Protein AF-A0A7K3BNL5-F1 (afdb_monomer_lite)

Radius of gyration: 18.41 Å; chains: 1; bounding box: 49×22×44 Å

Structure (mmCIF, N/CA/C/O backbone):
data_AF-A0A7K3BNL5-F1
#
_entry.id   AF-A0A7K3BNL5-F1
#
loop_
_atom_site.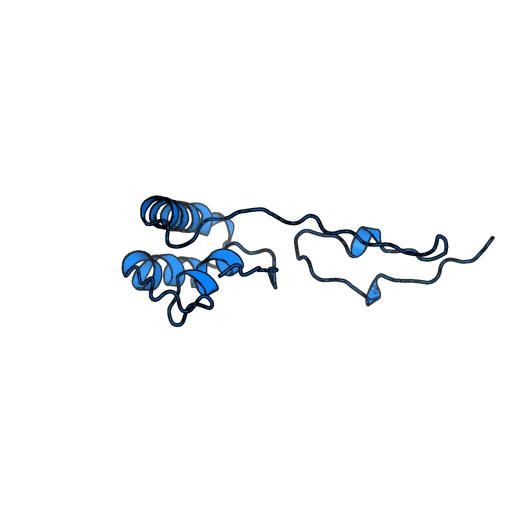group_PDB
_atom_site.id
_atom_site.type_symbol
_atom_site.label_atom_id
_atom_site.label_alt_id
_atom_site.label_comp_id
_atom_site.label_asym_id
_atom_site.label_entity_id
_atom_site.label_seq_id
_atom_site.pdbx_PDB_ins_code
_atom_site.Cartn_x
_atom_site.Cartn_y
_atom_site.Cartn_z
_atom_site.occupancy
_atom_site.B_iso_or_equiv
_atom_site.auth_seq_id
_atom_site.auth_comp_id
_atom_site.auth_asym_id
_atom_site.auth_atom_id
_atom_site.pdbx_PDB_model_num
ATOM 1 N N . TYR A 1 1 ? -14.088 6.563 -10.449 1.00 70.81 1 TYR A N 1
ATOM 2 C CA . TYR A 1 1 ? -12.815 6.893 -11.131 1.00 70.81 1 TYR A CA 1
ATOM 3 C C . TYR A 1 1 ? -11.838 5.751 -10.881 1.00 70.81 1 TYR A C 1
ATOM 5 O O . TYR A 1 1 ? -11.975 5.095 -9.858 1.00 70.81 1 TYR A O 1
ATOM 13 N N . VAL A 1 2 ? -10.892 5.486 -11.785 1.00 73.94 2 VAL A N 1
ATOM 14 C CA . VAL A 1 2 ? -9.825 4.490 -11.559 1.00 73.94 2 VAL A CA 1
ATOM 15 C C . VAL A 1 2 ? -8.587 5.230 -11.057 1.00 73.94 2 VAL A C 1
ATOM 17 O O . VAL A 1 2 ? -8.191 6.225 -11.660 1.00 73.94 2 VAL A O 1
ATOM 20 N N . ARG A 1 3 ? -8.008 4.777 -9.944 1.00 82.06 3 ARG A N 1
ATOM 21 C CA . ARG A 1 3 ? -6.739 5.274 -9.392 1.00 82.06 3 ARG A CA 1
ATOM 22 C C . ARG A 1 3 ? -5.780 4.099 -9.237 1.00 82.06 3 ARG A C 1
ATOM 24 O O . ARG A 1 3 ? -6.224 2.976 -9.020 1.00 82.06 3 ARG A O 1
ATOM 31 N N . GLY A 1 4 ? -4.488 4.367 -9.382 1.00 83.75 4 GLY A N 1
ATOM 32 C CA . GLY A 1 4 ? -3.420 3.402 -9.135 1.00 83.75 4 GLY A CA 1
ATOM 33 C C . GLY A 1 4 ? -2.584 3.817 -7.931 1.00 83.75 4 GLY A C 1
ATOM 34 O O . GLY A 1 4 ? -2.575 4.993 -7.566 1.00 83.75 4 GLY A O 1
ATOM 35 N N . TRP A 1 5 ? -1.882 2.851 -7.344 1.00 85.44 5 TRP A N 1
ATOM 36 C CA . TRP A 1 5 ? -0.945 3.064 -6.246 1.00 85.44 5 TRP A CA 1
ATOM 37 C C . TRP A 1 5 ? 0.329 2.274 -6.494 1.00 85.44 5 TRP A C 1
ATOM 39 O O . TRP A 1 5 ? 0.270 1.119 -6.919 1.00 85.44 5 TRP A O 1
ATOM 49 N N . VAL A 1 6 ? 1.464 2.916 -6.251 1.00 83.38 6 VAL A N 1
ATOM 50 C CA . VAL A 1 6 ? 2.793 2.315 -6.325 1.00 83.38 6 VAL A CA 1
ATOM 51 C C . VAL A 1 6 ? 3.423 2.553 -4.959 1.00 83.38 6 VAL A C 1
ATOM 53 O O . VAL A 1 6 ? 3.478 3.713 -4.553 1.00 83.38 6 VAL A O 1
ATOM 56 N N . PRO A 1 7 ? 3.814 1.504 -4.219 1.00 80.62 7 PRO A N 1
ATOM 57 C CA . PRO A 1 7 ? 4.278 1.696 -2.862 1.00 80.62 7 PRO A CA 1
ATOM 58 C C . PRO A 1 7 ? 5.653 2.371 -2.824 1.00 80.62 7 PRO A C 1
ATOM 60 O O . PRO A 1 7 ? 6.585 1.928 -3.481 1.00 80.62 7 PRO A O 1
ATOM 63 N N . ASP A 1 8 ? 5.801 3.398 -1.995 1.00 81.06 8 ASP A N 1
ATOM 64 C CA . ASP A 1 8 ? 7.076 4.063 -1.722 1.00 81.06 8 ASP A CA 1
ATOM 65 C C . ASP A 1 8 ? 8.074 3.168 -0.961 1.00 81.06 8 ASP A C 1
ATOM 67 O O . ASP A 1 8 ? 9.287 3.332 -1.091 1.00 81.06 8 ASP A O 1
ATOM 71 N N . TYR A 1 9 ? 7.576 2.221 -0.155 1.00 81.56 9 TYR A N 1
ATOM 72 C CA . TYR A 1 9 ? 8.376 1.261 0.611 1.00 81.56 9 TYR A CA 1
ATOM 73 C C . TYR A 1 9 ? 7.591 -0.041 0.880 1.00 81.56 9 TYR A C 1
ATOM 75 O O . TYR A 1 9 ? 6.357 -0.025 0.891 1.00 81.56 9 TYR A O 1
ATOM 83 N N . PRO A 1 10 ? 8.277 -1.186 1.083 1.00 82.50 10 PRO A N 1
ATOM 84 C CA . PRO A 1 10 ? 7.640 -2.498 1.221 1.00 82.50 10 PRO A CA 1
ATOM 85 C C . PRO A 1 10 ? 7.130 -2.755 2.653 1.00 82.50 10 PRO A C 1
ATOM 87 O O . PRO A 1 10 ? 7.583 -3.680 3.325 1.00 82.50 10 PRO A O 1
ATOM 90 N N . ASP A 1 11 ? 6.189 -1.936 3.123 1.00 87.25 11 ASP A N 1
ATOM 91 C CA . ASP A 1 11 ? 5.475 -2.116 4.395 1.00 87.25 11 ASP A CA 1
ATOM 92 C C . ASP A 1 11 ? 3.954 -2.098 4.140 1.00 87.25 11 ASP A C 1
ATOM 94 O O . ASP A 1 11 ? 3.492 -1.277 3.337 1.00 87.25 11 ASP A O 1
ATOM 98 N N . PRO A 1 12 ? 3.161 -2.976 4.788 1.00 86.88 12 PRO A N 1
ATOM 99 C CA . PRO A 1 12 ? 1.704 -2.961 4.668 1.00 86.88 12 PRO A CA 1
ATOM 100 C C . PRO A 1 12 ? 1.053 -1.611 4.997 1.00 86.88 12 PRO A C 1
ATOM 102 O O . PRO A 1 12 ? 0.049 -1.271 4.371 1.00 86.88 12 PRO A O 1
ATOM 105 N N . ASP A 1 13 ? 1.645 -0.812 5.893 1.00 90.12 13 ASP A N 1
ATOM 106 C CA . ASP A 1 13 ? 1.160 0.529 6.245 1.00 90.12 13 ASP A CA 1
ATOM 107 C C . ASP A 1 13 ? 0.980 1.415 5.008 1.00 90.12 13 ASP A C 1
ATOM 109 O O . ASP A 1 13 ? 0.017 2.175 4.886 1.00 90.12 13 ASP A O 1
ATOM 113 N N . ASN A 1 14 ? 1.851 1.229 4.015 1.00 88.50 14 ASN A N 1
ATOM 114 C CA . ASN A 1 14 ? 1.834 2.007 2.792 1.00 88.50 14 ASN A CA 1
ATOM 115 C C . ASN A 1 14 ? 0.652 1.677 1.858 1.00 88.50 14 ASN A C 1
ATOM 117 O O . ASN A 1 14 ? 0.403 2.394 0.890 1.00 88.50 14 ASN A O 1
ATOM 121 N N . PHE A 1 15 ? -0.090 0.605 2.141 1.00 89.69 15 PHE A N 1
ATOM 122 C CA . PHE A 1 15 ? -1.341 0.248 1.469 1.00 89.69 15 PHE A CA 1
ATOM 123 C C . PHE A 1 15 ? -2.578 0.488 2.342 1.00 89.69 15 PHE A C 1
ATOM 125 O O . PHE A 1 15 ? -3.697 0.355 1.847 1.00 89.69 15 PHE A O 1
ATOM 132 N N . THR A 1 16 ? -2.408 0.870 3.611 1.00 92.69 16 THR A N 1
ATOM 133 C CA . THR A 1 16 ? -3.520 1.078 4.546 1.00 92.69 16 THR A CA 1
ATOM 134 C C . THR A 1 16 ? -3.650 2.534 4.971 1.00 92.69 16 THR A C 1
ATOM 136 O O . THR A 1 16 ? -4.684 3.148 4.701 1.00 92.69 16 THR A O 1
ATOM 139 N N . ALA A 1 17 ? -2.622 3.128 5.581 1.00 92.31 17 ALA A N 1
ATOM 140 C CA . ALA A 1 17 ? -2.708 4.470 6.151 1.00 92.31 17 ALA A CA 1
ATOM 141 C C . ALA A 1 17 ? -3.093 5.544 5.113 1.00 92.31 17 ALA A C 1
ATOM 143 O O . ALA A 1 17 ? -4.020 6.310 5.387 1.00 92.31 17 ALA A O 1
ATOM 144 N N . PRO A 1 18 ? -2.526 5.571 3.888 1.00 91.94 18 PRO A N 1
ATOM 145 C CA . PRO A 1 18 ? -2.936 6.542 2.870 1.00 91.94 18 PRO A CA 1
ATOM 146 C C . PRO A 1 18 ? -4.394 6.384 2.403 1.00 91.94 18 PRO A C 1
ATOM 148 O O . PRO A 1 18 ? -5.003 7.347 1.934 1.00 91.94 18 PRO A O 1
ATOM 151 N N . PHE A 1 19 ? -4.958 5.178 2.499 1.00 92.06 19 PHE A N 1
ATOM 152 C CA . PHE A 1 19 ? -6.272 4.825 1.949 1.00 92.06 19 PHE A CA 1
ATOM 153 C C . PHE A 1 19 ? -7.408 4.943 2.958 1.00 92.06 19 PHE A C 1
ATOM 155 O O . PHE A 1 19 ? -8.524 5.308 2.585 1.00 92.06 19 PHE A O 1
ATOM 162 N N . PHE A 1 20 ? -7.123 4.622 4.217 1.00 93.56 20 PHE A N 1
ATOM 163 C CA . PHE A 1 20 ? -8.131 4.479 5.267 1.00 93.56 20 PHE A CA 1
ATOM 164 C C . PHE A 1 20 ? -7.848 5.358 6.488 1.00 93.56 20 PHE A C 1
ATOM 166 O O . PHE A 1 20 ? -8.672 5.410 7.398 1.00 93.56 20 PHE A O 1
ATOM 173 N N . GLY A 1 21 ? -6.704 6.048 6.506 1.00 90.00 21 GLY A N 1
ATOM 174 C CA . GLY A 1 21 ? -6.367 7.073 7.486 1.00 90.00 21 GLY A CA 1
ATOM 175 C C . GLY A 1 21 ? -7.058 8.413 7.221 1.00 90.00 21 GLY A C 1
ATOM 176 O O . GLY A 1 21 ? -7.748 8.615 6.215 1.00 90.00 21 GLY A O 1
ATOM 177 N N . ASP A 1 22 ? -6.844 9.356 8.136 1.00 87.19 22 ASP A N 1
ATOM 178 C CA . ASP A 1 22 ? -7.358 10.717 8.000 1.00 87.19 22 ASP A CA 1
ATOM 179 C C . ASP A 1 22 ? -6.759 11.419 6.773 1.00 87.19 22 ASP A C 1
ATOM 181 O O . ASP A 1 22 ? -5.562 11.342 6.504 1.00 87.19 22 ASP A O 1
ATOM 185 N N . GLY A 1 23 ? -7.601 12.137 6.024 1.00 83.69 23 GLY A N 1
ATOM 186 C CA . GLY A 1 23 ? -7.163 12.830 4.809 1.00 83.69 23 GLY A CA 1
ATOM 187 C C . GLY A 1 23 ? -6.806 11.883 3.660 1.00 83.69 23 GLY A C 1
ATOM 188 O O . GLY A 1 23 ? -5.897 12.189 2.890 1.00 83.69 23 GLY A O 1
ATOM 189 N N . ASN A 1 24 ? -7.509 10.747 3.554 1.00 87.12 24 ASN A N 1
ATOM 190 C CA . ASN A 1 24 ? -7.197 9.699 2.586 1.00 87.12 24 ASN A CA 1
ATOM 191 C C . ASN A 1 24 ? -7.010 10.210 1.142 1.00 87.12 24 ASN A C 1
ATOM 193 O O . ASN A 1 24 ? -7.702 11.117 0.665 1.00 87.12 24 ASN A O 1
ATOM 197 N N . VAL A 1 25 ? -6.098 9.564 0.413 1.00 88.00 25 VAL A N 1
ATOM 198 C CA . VAL A 1 25 ? -5.680 9.957 -0.947 1.00 88.00 25 VAL A CA 1
ATOM 199 C C . VAL A 1 25 ? -6.774 9.797 -2.006 1.00 88.00 25 VAL A C 1
ATOM 201 O O . VAL A 1 25 ? -6.669 10.324 -3.120 1.00 88.00 25 VAL A O 1
ATOM 204 N N . LEU A 1 26 ? -7.829 9.046 -1.692 1.00 87.44 26 LEU A N 1
ATOM 205 C CA . LEU A 1 26 ? -8.942 8.812 -2.603 1.00 87.44 26 LEU A CA 1
ATOM 206 C C . LEU A 1 26 ? -9.934 9.975 -2.586 1.00 87.44 26 LEU A C 1
ATOM 208 O O . LEU A 1 26 ? -10.600 10.213 -3.596 1.00 87.44 26 LEU A O 1
ATOM 212 N N . GLY A 1 27 ? -10.036 10.704 -1.470 1.00 85.94 27 GLY A N 1
ATOM 213 C CA . GLY A 1 27 ? -11.093 11.689 -1.260 1.00 85.94 27 GLY A CA 1
ATOM 214 C C . GLY A 1 27 ? -12.485 11.062 -1.379 1.00 85.94 27 GLY A C 1
ATOM 215 O O . GLY A 1 27 ? -13.406 11.696 -1.890 1.00 85.94 27 GLY A O 1
ATOM 216 N N . ASN A 1 28 ? -12.634 9.790 -0.991 1.00 87.44 28 ASN A N 1
ATOM 217 C CA . ASN A 1 28 ? -13.886 9.032 -1.112 1.00 87.44 28 ASN A CA 1
ATOM 218 C C . ASN A 1 28 ? -14.816 9.190 0.109 1.00 87.44 28 ASN A C 1
ATOM 220 O O . ASN A 1 28 ? -15.870 8.563 0.143 1.00 87.44 28 ASN A O 1
ATOM 224 N N . ASN A 1 29 ? -14.443 10.026 1.087 1.00 88.50 29 ASN A N 1
ATOM 225 C CA . ASN A 1 29 ? -15.156 10.253 2.353 1.00 88.50 29 ASN A CA 1
ATOM 226 C C . ASN A 1 29 ? -15.366 8.991 3.210 1.00 88.50 29 ASN A C 1
ATOM 228 O O . ASN A 1 29 ? -16.204 8.999 4.111 1.00 88.50 29 ASN A O 1
ATOM 232 N N . TYR A 1 30 ? -14.620 7.914 2.950 1.00 91.50 30 TYR A N 1
ATOM 233 C CA . TYR A 1 30 ? -14.627 6.745 3.819 1.00 91.50 30 TYR A CA 1
ATOM 234 C C . TYR A 1 30 ? -13.903 7.063 5.130 1.00 91.50 30 TYR A C 1
ATOM 236 O O . TYR A 1 30 ? -12.770 7.547 5.114 1.00 91.50 30 TYR A O 1
ATOM 244 N N . VAL A 1 31 ? -14.573 6.795 6.252 1.00 91.81 31 VAL A N 1
ATOM 245 C CA . VAL A 1 31 ? -14.046 6.985 7.606 1.00 91.81 31 VAL A CA 1
ATOM 246 C C . VAL A 1 31 ? -14.509 5.822 8.473 1.00 91.81 31 VAL A C 1
ATOM 248 O O . VAL A 1 31 ? -15.709 5.630 8.666 1.00 91.81 31 VAL A O 1
ATOM 251 N N . ASN A 1 32 ? -13.559 5.098 9.062 1.00 95.06 32 ASN A N 1
ATOM 252 C CA . ASN A 1 32 ? -13.827 4.072 10.061 1.00 95.06 32 ASN A CA 1
ATOM 253 C C . ASN A 1 32 ? -13.044 4.406 11.336 1.00 95.06 32 ASN A C 1
ATOM 255 O O . ASN A 1 32 ? -11.817 4.387 11.350 1.00 95.06 32 ASN A O 1
ATOM 259 N N . LYS A 1 33 ? -13.769 4.716 12.418 1.00 94.94 33 LYS A N 1
ATOM 260 C CA . LYS A 1 33 ? -13.179 5.206 13.676 1.00 94.94 33 LYS A CA 1
ATOM 261 C C . LYS A 1 33 ? -12.250 4.199 14.347 1.00 94.94 33 LYS A C 1
ATOM 263 O O . LYS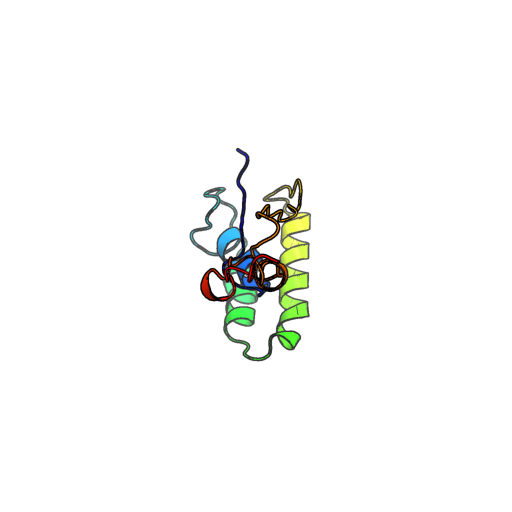 A 1 33 ? -11.359 4.614 15.079 1.00 94.94 33 LYS A O 1
ATOM 268 N N . LYS A 1 34 ? -12.469 2.900 14.133 1.00 95.94 34 LYS A N 1
ATOM 269 C CA . LYS A 1 34 ? -11.598 1.858 14.679 1.00 95.94 34 LYS A CA 1
ATOM 270 C C . LYS A 1 34 ? -10.294 1.784 13.889 1.00 95.94 34 LYS A C 1
ATOM 272 O O . LYS A 1 34 ? -9.222 1.743 14.482 1.00 95.94 34 LYS A O 1
ATOM 277 N N . ILE A 1 35 ? -10.378 1.875 12.563 1.00 95.81 35 ILE A N 1
ATOM 278 C CA . ILE A 1 35 ? -9.193 1.939 11.702 1.00 95.81 35 ILE A CA 1
ATOM 279 C C . ILE A 1 35 ? -8.356 3.186 12.025 1.00 95.81 35 ILE A C 1
ATOM 281 O O . ILE A 1 35 ? -7.168 3.061 12.317 1.00 95.81 35 ILE A O 1
ATOM 285 N N . THR A 1 36 ? -8.967 4.376 12.030 1.00 94.94 36 THR A N 1
ATOM 286 C CA . THR A 1 36 ? -8.236 5.643 12.213 1.00 94.94 36 THR A CA 1
ATOM 287 C C . THR A 1 36 ? -7.802 5.902 13.653 1.00 94.94 36 THR A C 1
ATOM 289 O O . THR A 1 36 ? -6.736 6.469 13.876 1.00 94.94 36 THR A O 1
ATOM 292 N N . GLY A 1 37 ? -8.609 5.501 14.638 1.00 94.50 37 GLY A N 1
ATOM 293 C CA . GLY A 1 37 ? -8.367 5.799 16.050 1.00 94.50 37 GLY A CA 1
ATOM 294 C C . GLY A 1 37 ? -7.596 4.727 16.818 1.00 94.50 37 GLY A C 1
ATOM 295 O O . GLY A 1 37 ? -7.080 5.028 17.891 1.00 94.50 37 GLY A O 1
ATOM 296 N N . GLU A 1 38 ? -7.523 3.496 16.305 1.00 96.00 38 GLU A N 1
ATOM 297 C CA . GLU A 1 38 ? -6.932 2.366 17.030 1.00 96.00 38 GLU A CA 1
ATOM 298 C C . GLU A 1 38 ? -5.928 1.584 16.181 1.00 96.00 38 GLU A C 1
ATOM 300 O O . GLU A 1 38 ? -4.752 1.544 16.538 1.00 96.00 38 GLU A O 1
ATOM 305 N N . LEU A 1 39 ? -6.362 0.993 15.061 1.00 96.44 39 LEU A N 1
ATOM 306 C CA . LEU A 1 39 ? -5.529 0.047 14.308 1.00 96.44 39 LEU A CA 1
ATOM 307 C C . LEU A 1 39 ? -4.307 0.726 13.682 1.00 96.44 39 LEU A C 1
ATOM 309 O O . LEU A 1 39 ? -3.184 0.314 13.956 1.00 96.44 39 LEU A O 1
ATOM 313 N N . LEU A 1 40 ? -4.500 1.801 12.908 1.00 95.44 40 LEU A N 1
ATOM 314 C CA . LEU A 1 40 ? -3.387 2.513 12.266 1.00 95.44 40 LEU A CA 1
ATOM 315 C C . LEU A 1 40 ? -2.408 3.141 13.282 1.00 95.44 40 LEU A C 1
ATOM 317 O O . LEU A 1 40 ? -1.197 2.994 13.112 1.00 95.44 40 LEU A O 1
ATOM 321 N N . PRO A 1 41 ? -2.859 3.801 14.371 1.00 95.50 41 PRO A N 1
ATOM 322 C CA . PRO A 1 41 ? -1.938 4.264 15.408 1.00 95.50 41 PRO A CA 1
ATOM 323 C C . PRO A 1 41 ? -1.153 3.131 16.084 1.00 95.50 41 PRO A C 1
ATOM 325 O O . PRO A 1 41 ? 0.029 3.309 16.385 1.00 95.50 41 PRO A O 1
ATOM 328 N N . ARG A 1 42 ? -1.783 1.970 16.321 1.00 95.44 42 ARG A N 1
ATOM 329 C CA . ARG A 1 42 ? -1.136 0.806 16.946 1.00 95.44 42 ARG A CA 1
ATOM 330 C C . ARG A 1 42 ? -0.038 0.235 16.051 1.00 95.44 42 ARG A C 1
ATOM 332 O O . ARG A 1 42 ? 1.082 0.053 16.526 1.00 95.44 42 ARG A O 1
ATOM 339 N N . THR A 1 43 ? -0.311 0.049 14.759 1.00 94.94 43 THR A N 1
ATOM 340 C CA . THR A 1 43 ? 0.696 -0.433 13.799 1.00 94.94 43 THR A CA 1
ATOM 341 C C . THR A 1 43 ? 1.841 0.560 13.604 1.00 94.94 43 THR A C 1
ATOM 343 O O . THR A 1 43 ? 2.997 0.153 13.476 1.00 94.94 43 THR A O 1
ATOM 346 N N . ALA A 1 44 ? 1.552 1.864 13.629 1.00 92.75 44 ALA A N 1
ATOM 347 C CA . ALA A 1 44 ? 2.568 2.909 13.531 1.00 92.75 44 ALA A CA 1
ATOM 348 C C . ALA A 1 44 ? 3.498 2.958 14.759 1.00 92.75 44 ALA A C 1
ATOM 350 O O . ALA A 1 44 ? 4.683 3.260 14.618 1.00 92.75 44 ALA A O 1
ATOM 351 N N . ALA A 1 45 ? 2.981 2.654 15.955 1.00 94.31 45 ALA A N 1
ATOM 352 C CA . ALA A 1 45 ? 3.747 2.669 17.204 1.00 94.31 45 ALA A CA 1
ATOM 353 C C . ALA A 1 45 ? 4.608 1.410 17.431 1.00 94.31 45 ALA A C 1
ATOM 355 O O . ALA A 1 45 ? 5.537 1.444 18.240 1.00 94.31 45 ALA A O 1
ATOM 356 N N . GLU A 1 46 ? 4.316 0.306 16.744 1.00 93.69 46 GLU A N 1
ATOM 357 C CA . GLU A 1 46 ? 5.012 -0.971 16.917 1.00 93.69 46 GLU A CA 1
ATOM 358 C C . GLU A 1 46 ? 6.311 -1.031 16.098 1.00 93.69 46 GLU A C 1
ATOM 360 O O . GLU A 1 46 ? 6.309 -0.843 14.888 1.00 93.69 46 GLU A O 1
ATOM 365 N N . ALA A 1 47 ? 7.451 -1.344 16.714 1.00 90.69 47 ALA A N 1
ATOM 366 C CA . ALA A 1 47 ? 8.724 -1.434 15.992 1.00 90.69 47 ALA A CA 1
ATOM 367 C C . ALA A 1 47 ? 8.868 -2.765 15.232 1.00 90.69 47 ALA A C 1
ATOM 369 O O . ALA A 1 47 ? 9.413 -2.812 14.124 1.00 90.69 47 ALA A O 1
ATOM 370 N N . GLY A 1 48 ? 8.376 -3.859 15.816 1.00 90.12 48 GLY A N 1
ATOM 371 C CA . GLY A 1 48 ? 8.444 -5.195 15.246 1.00 90.12 48 GLY A CA 1
ATOM 372 C C . GLY A 1 48 ? 7.356 -5.416 14.205 1.00 90.12 48 GLY A C 1
ATOM 373 O O . GLY A 1 48 ? 6.235 -5.766 14.543 1.00 90.12 48 GLY A O 1
ATOM 374 N N . ARG A 1 49 ? 7.700 -5.319 12.918 1.00 87.56 49 ARG A N 1
ATOM 375 C CA . ARG A 1 49 ? 6.742 -5.491 11.806 1.00 87.56 49 ARG A CA 1
ATOM 376 C C . ARG A 1 49 ? 5.999 -6.835 11.810 1.00 87.56 49 ARG A C 1
ATOM 378 O O . ARG A 1 49 ? 4.898 -6.934 11.295 1.00 87.56 49 ARG A O 1
ATOM 385 N N . ALA A 1 50 ? 6.571 -7.881 12.404 1.00 90.75 50 ALA A N 1
ATOM 386 C CA . ALA A 1 50 ? 5.875 -9.160 12.560 1.00 90.75 50 ALA A CA 1
ATOM 387 C C . ALA A 1 50 ? 4.697 -9.086 13.555 1.00 90.75 50 ALA A C 1
ATOM 389 O O . ALA A 1 50 ? 3.738 -9.840 13.423 1.00 90.75 50 ALA A O 1
ATOM 390 N N . ALA A 1 51 ? 4.758 -8.181 14.537 1.00 92.38 51 ALA A N 1
ATOM 391 C CA . ALA A 1 51 ? 3.731 -8.018 15.563 1.00 92.38 51 ALA A CA 1
ATOM 392 C C . ALA A 1 51 ? 2.501 -7.235 15.072 1.00 92.38 51 ALA A C 1
ATOM 394 O O . ALA A 1 51 ? 1.454 -7.313 15.702 1.00 92.38 51 ALA A O 1
ATOM 395 N N . THR A 1 52 ? 2.589 -6.545 13.929 1.00 95.06 52 THR A N 1
ATOM 396 C CA . THR A 1 52 ? 1.473 -5.778 13.348 1.00 95.06 52 THR A CA 1
ATOM 397 C C . THR A 1 52 ? 0.589 -6.597 12.404 1.00 95.06 52 THR A C 1
ATOM 399 O O . THR A 1 52 ? -0.419 -6.093 11.918 1.00 95.06 52 THR A O 1
ATOM 402 N N . SER A 1 53 ? 0.930 -7.866 12.138 1.00 94.56 53 SER A N 1
ATOM 403 C CA . SER A 1 53 ? 0.217 -8.696 11.155 1.00 94.56 53 SER A CA 1
ATOM 404 C C . SER A 1 53 ? -1.270 -8.855 11.478 1.00 94.56 53 SER A C 1
ATOM 406 O O . SER A 1 53 ? -2.093 -8.716 10.581 1.00 94.56 53 SER A O 1
ATOM 408 N N . ALA A 1 54 ? -1.613 -9.116 12.744 1.00 95.44 54 ALA A N 1
ATOM 409 C CA . ALA A 1 54 ? -3.005 -9.297 13.162 1.00 95.44 54 ALA A CA 1
ATOM 410 C C . ALA A 1 54 ? -3.818 -7.998 13.027 1.00 95.44 54 ALA A C 1
ATOM 412 O O . ALA A 1 54 ? -4.984 -8.026 12.649 1.00 95.44 54 ALA A O 1
ATOM 413 N N . ASP A 1 55 ? -3.186 -6.852 13.279 1.00 96.25 55 ASP A N 1
ATOM 414 C CA . ASP A 1 55 ? -3.823 -5.538 13.167 1.00 96.25 55 ASP A CA 1
ATOM 415 C C . ASP A 1 55 ? -4.132 -5.195 11.710 1.00 96.25 55 ASP A C 1
ATOM 417 O O . ASP A 1 55 ? -5.203 -4.674 11.397 1.00 96.25 55 ASP A O 1
ATOM 421 N N . PHE A 1 56 ? -3.196 -5.503 10.808 1.00 96.31 56 PHE A N 1
ATOM 422 C CA . PHE A 1 56 ? -3.390 -5.321 9.374 1.00 96.31 56 PHE A CA 1
ATOM 423 C C . PHE A 1 56 ? -4.398 -6.306 8.782 1.00 96.31 56 PHE A C 1
ATOM 425 O O . PHE A 1 56 ? -5.068 -5.955 7.813 1.00 96.31 56 PHE A O 1
ATOM 432 N N . GLU A 1 57 ? -4.502 -7.517 9.327 1.00 96.38 57 GLU A N 1
ATOM 433 C CA . GLU A 1 57 ? -5.536 -8.488 8.956 1.00 96.38 57 GLU A CA 1
ATOM 434 C C . GLU A 1 57 ? -6.918 -7.969 9.361 1.00 96.38 57 GLU A C 1
ATOM 436 O O . GLU A 1 57 ? -7.781 -7.798 8.506 1.00 96.38 57 GLU A O 1
ATOM 441 N N . GLU A 1 58 ? -7.082 -7.566 10.624 1.00 97.19 58 GLU A N 1
ATOM 442 C CA . GLU A 1 58 ? -8.335 -7.001 11.131 1.00 97.19 58 GLU A CA 1
ATOM 443 C C . GLU A 1 58 ? -8.766 -5.741 10.358 1.00 97.19 58 GLU A C 1
ATOM 445 O O . GLU A 1 58 ? -9.943 -5.564 10.036 1.00 97.19 58 GLU A O 1
ATOM 450 N N . LEU A 1 59 ? -7.814 -4.866 10.024 1.00 96.50 59 LEU A N 1
ATOM 451 C CA . LEU A 1 59 ? -8.073 -3.694 9.190 1.00 96.50 59 LEU A CA 1
ATOM 452 C C . LEU A 1 59 ? -8.575 -4.103 7.799 1.00 96.50 59 LEU A C 1
ATOM 454 O O . LEU A 1 59 ? -9.545 -3.526 7.305 1.00 96.50 59 LEU A O 1
ATOM 458 N N . GLN A 1 60 ? -7.914 -5.071 7.159 1.00 94.62 60 GLN A N 1
ATOM 459 C CA . GLN A 1 60 ? -8.278 -5.526 5.817 1.00 94.62 60 GLN A CA 1
ATOM 460 C C . GLN A 1 60 ? -9.633 -6.231 5.789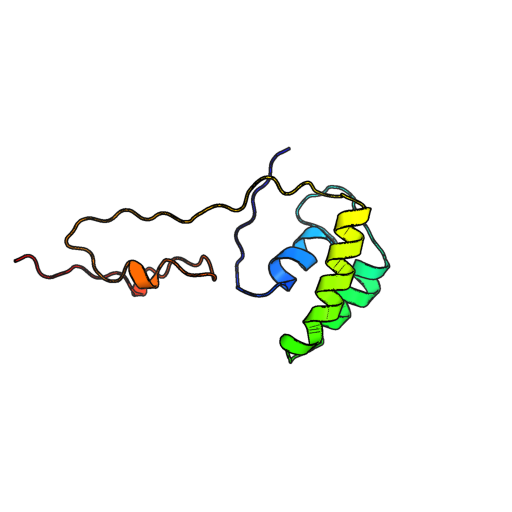 1.00 94.62 60 GLN A C 1
ATOM 462 O O . GLN A 1 60 ? -10.377 -6.017 4.834 1.00 94.62 60 GLN A O 1
ATOM 467 N N . ASP A 1 61 ? -9.990 -6.977 6.833 1.00 97.06 61 ASP A N 1
ATOM 468 C CA . ASP A 1 61 ? -11.316 -7.584 6.971 1.00 97.06 61 ASP A CA 1
ATOM 469 C C . ASP A 1 61 ? -12.413 -6.512 7.029 1.00 97.06 61 ASP A C 1
ATOM 471 O O . ASP A 1 61 ? -13.380 -6.569 6.271 1.00 97.06 61 ASP A O 1
ATOM 475 N N . MET A 1 62 ? -12.227 -5.461 7.839 1.00 96.38 62 MET A N 1
ATOM 476 C CA . MET A 1 62 ? -13.184 -4.344 7.898 1.00 96.38 62 MET A CA 1
ATOM 477 C C . MET A 1 62 ? -13.331 -3.636 6.549 1.00 96.38 62 MET A C 1
ATOM 479 O O . MET A 1 62 ? -14.435 -3.285 6.140 1.00 96.38 62 MET A O 1
ATOM 483 N N . VAL A 1 63 ? -12.221 -3.428 5.837 1.00 94.62 63 VAL A N 1
ATOM 484 C CA . VAL A 1 63 ? -12.242 -2.834 4.494 1.00 94.62 63 VAL A CA 1
ATOM 485 C C . VAL A 1 63 ? -12.937 -3.759 3.492 1.00 94.62 63 VAL A C 1
ATOM 487 O O . VAL A 1 63 ? -13.644 -3.272 2.611 1.00 94.62 63 VAL A O 1
ATOM 490 N N . ALA A 1 64 ? -12.752 -5.074 3.603 1.00 94.50 64 ALA A N 1
ATOM 491 C CA . ALA A 1 64 ? -13.409 -6.047 2.740 1.00 94.50 64 ALA A CA 1
ATOM 492 C C . ALA A 1 64 ? -14.926 -6.090 2.973 1.00 94.50 64 ALA A C 1
ATOM 494 O O . ALA A 1 64 ? -15.674 -6.209 2.004 1.00 94.50 64 ALA A O 1
ATOM 495 N N . ASP A 1 65 ? -15.375 -5.929 4.217 1.00 95.81 65 ASP A N 1
ATOM 496 C CA . ASP A 1 65 ? -16.796 -5.852 4.565 1.00 95.81 65 ASP A CA 1
ATOM 497 C C . ASP A 1 65 ? -17.435 -4.530 4.108 1.00 95.81 65 ASP A C 1
ATOM 499 O O . ASP A 1 65 ? -18.534 -4.521 3.546 1.00 95.81 65 ASP A O 1
ATOM 503 N N . ASP A 1 66 ? -16.739 -3.406 4.306 1.00 94.94 66 ASP A N 1
ATOM 504 C CA . ASP A 1 66 ? -17.245 -2.069 3.973 1.00 94.94 66 ASP A CA 1
ATOM 505 C C . ASP A 1 66 ? -17.160 -1.746 2.467 1.00 94.94 66 ASP A C 1
ATOM 507 O O . ASP A 1 66 ? -17.860 -0.859 1.970 1.00 94.94 66 ASP A O 1
ATOM 511 N N . VAL A 1 67 ? -16.275 -2.434 1.738 1.00 93.19 67 VAL A N 1
ATOM 512 C CA . VAL A 1 67 ? -15.986 -2.262 0.302 1.00 93.19 67 VAL A CA 1
ATOM 513 C C . VAL A 1 67 ? -15.816 -0.782 -0.118 1.00 93.19 67 VAL A C 1
ATOM 515 O O . VAL A 1 67 ? -16.443 -0.320 -1.079 1.00 93.19 67 VAL A O 1
ATOM 518 N N . PRO A 1 68 ? -14.949 0.018 0.543 1.00 91.31 68 PRO A N 1
ATOM 519 C CA . PRO A 1 68 ? -14.744 1.423 0.176 1.00 91.31 68 PRO A CA 1
ATOM 520 C C . PRO A 1 68 ? -13.946 1.592 -1.127 1.00 91.31 68 PRO A C 1
ATOM 522 O O . PRO A 1 68 ? -13.923 2.680 -1.715 1.00 91.31 68 PRO A O 1
ATOM 525 N N . ILE A 1 69 ? -13.282 0.519 -1.571 1.00 90.62 69 ILE A N 1
ATOM 526 C CA . ILE A 1 69 ? -12.592 0.380 -2.851 1.00 90.62 69 ILE A CA 1
ATOM 527 C C . ILE A 1 69 ? -12.778 -1.034 -3.396 1.00 90.62 69 ILE A C 1
ATOM 529 O O . ILE A 1 69 ? -12.945 -1.984 -2.639 1.00 90.62 69 ILE A O 1
ATOM 533 N N . ILE A 1 70 ? -12.687 -1.177 -4.718 1.00 90.50 70 ILE A N 1
ATOM 534 C CA . ILE A 1 70 ? -12.650 -2.479 -5.389 1.00 90.50 70 ILE A CA 1
ATOM 535 C C . ILE A 1 70 ? -11.280 -2.605 -6.062 1.00 90.50 70 ILE A C 1
ATOM 537 O O . ILE A 1 70 ? -11.041 -1.932 -7.073 1.00 90.50 70 ILE A O 1
ATOM 541 N N . PRO A 1 71 ? -10.361 -3.425 -5.519 1.00 87.19 71 PRO A N 1
ATOM 542 C CA . PRO A 1 71 ? -9.105 -3.740 -6.186 1.00 87.19 71 PRO A CA 1
ATOM 543 C C . PRO A 1 71 ? -9.384 -4.471 -7.505 1.00 87.19 71 PRO A C 1
ATOM 545 O O . PRO A 1 71 ? -10.090 -5.476 -7.522 1.00 87.19 71 PRO A O 1
ATOM 548 N N . LEU A 1 72 ? -8.850 -3.964 -8.620 1.00 90.62 72 LEU A N 1
ATOM 549 C CA . LEU A 1 72 ? -9.098 -4.546 -9.948 1.00 90.62 72 LEU A CA 1
ATOM 550 C C . LEU A 1 72 ? -7.946 -5.429 -10.433 1.00 90.62 72 LEU A C 1
ATOM 552 O O . LEU A 1 72 ? -8.176 -6.498 -10.992 1.00 90.62 72 LEU A O 1
ATOM 556 N N . TRP A 1 73 ? -6.705 -4.978 -10.253 1.00 84.81 73 TRP A N 1
ATOM 557 C CA . TRP A 1 73 ? -5.513 -5.706 -10.680 1.00 84.81 73 TRP A CA 1
ATOM 558 C C . TRP A 1 73 ? -4.287 -5.276 -9.875 1.00 84.81 73 TRP A C 1
ATOM 560 O O . TRP A 1 73 ? -4.172 -4.122 -9.465 1.00 84.81 73 TRP A O 1
ATOM 570 N N . GLN A 1 74 ? -3.331 -6.192 -9.725 1.00 84.00 74 GLN A N 1
ATOM 571 C CA . GLN A 1 74 ? -1.976 -5.890 -9.270 1.00 84.00 74 GLN A CA 1
ATOM 572 C C . GLN A 1 74 ? -1.045 -5.913 -10.487 1.00 84.00 74 GLN A C 1
ATOM 574 O O . GLN A 1 74 ? -0.937 -6.921 -11.188 1.00 84.00 74 GLN A O 1
ATOM 579 N N . GLY A 1 75 ? -0.425 -4.771 -10.785 1.00 80.62 75 GLY A N 1
ATOM 580 C CA . GLY A 1 75 ? 0.439 -4.620 -11.953 1.00 80.62 75 GLY A CA 1
ATOM 581 C C . GLY A 1 75 ? 1.719 -5.448 -11.841 1.00 80.62 75 GLY A C 1
ATOM 582 O O . GLY A 1 75 ? 2.282 -5.600 -10.760 1.00 80.62 75 GLY A O 1
ATOM 583 N N . LYS A 1 76 ? 2.205 -5.950 -12.979 1.00 81.62 76 LYS A N 1
ATOM 584 C CA . LYS A 1 76 ? 3.568 -6.480 -13.104 1.00 81.62 76 LYS A CA 1
ATOM 585 C C . LYS A 1 76 ? 4.484 -5.369 -13.604 1.00 81.62 76 LYS A C 1
ATOM 587 O O . LYS A 1 76 ? 4.103 -4.628 -14.511 1.00 81.62 76 LYS A O 1
ATOM 592 N N . GLN A 1 77 ? 5.677 -5.265 -13.031 1.00 81.00 77 GLN A N 1
ATOM 593 C CA . GLN A 1 77 ? 6.697 -4.348 -13.525 1.00 81.00 77 GLN A CA 1
ATOM 594 C C . GLN A 1 77 ? 7.449 -4.993 -14.692 1.00 81.00 77 GLN A C 1
ATOM 596 O 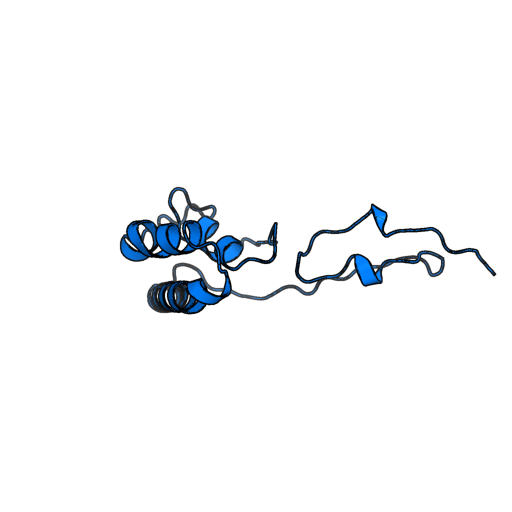O . GLN A 1 77 ? 7.856 -6.15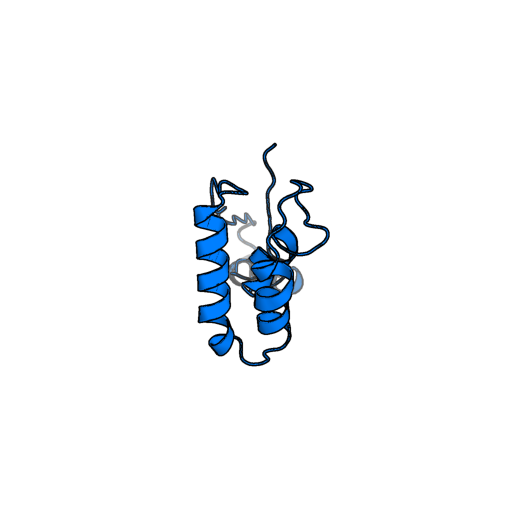1 -14.614 1.00 81.00 77 GLN A O 1
ATOM 601 N N . TYR A 1 78 ? 7.624 -4.236 -15.773 1.00 85.31 78 TYR A N 1
ATOM 602 C CA . TYR A 1 78 ? 8.388 -4.645 -16.947 1.00 85.31 78 TYR A CA 1
ATOM 603 C C . TYR A 1 78 ? 9.434 -3.578 -17.246 1.00 85.31 78 TYR A C 1
ATOM 605 O O . TYR A 1 78 ? 9.136 -2.384 -17.204 1.00 85.31 78 TYR A O 1
ATOM 613 N N . VAL A 1 79 ? 10.644 -4.010 -17.586 1.00 85.06 79 VAL A N 1
ATOM 614 C CA . VAL A 1 79 ? 11.735 -3.139 -18.025 1.00 85.06 79 VAL A CA 1
ATOM 615 C C . VAL A 1 79 ? 12.311 -3.698 -19.323 1.00 85.06 79 VAL A C 1
ATOM 617 O O . VAL A 1 79 ? 12.366 -4.912 -19.513 1.00 85.06 79 VAL A O 1
ATOM 620 N N . VAL A 1 80 ? 12.717 -2.813 -20.231 1.00 89.69 80 VAL A N 1
ATOM 621 C CA . VAL A 1 80 ? 13.355 -3.176 -21.501 1.00 89.69 80 VAL A CA 1
ATOM 622 C C . VAL A 1 80 ? 14.663 -2.406 -21.603 1.00 89.69 80 VAL A C 1
ATOM 624 O O . VAL A 1 80 ? 14.675 -1.182 -21.467 1.00 89.69 80 VAL A O 1
ATOM 627 N N . SER A 1 81 ? 15.759 -3.115 -21.851 1.00 90.12 81 SER A N 1
ATOM 628 C CA . SER A 1 81 ? 17.079 -2.531 -22.080 1.00 90.12 81 SER A CA 1
ATOM 629 C C . SER A 1 81 ? 17.702 -3.081 -23.362 1.00 90.12 81 SER A C 1
ATOM 631 O O . SER A 1 81 ? 17.205 -4.033 -23.961 1.00 90.12 81 SER A O 1
ATOM 633 N N . ARG A 1 82 ? 18.789 -2.446 -23.809 1.00 90.31 82 ARG A N 1
ATOM 634 C CA . ARG A 1 82 ? 19.673 -3.032 -24.823 1.00 90.31 82 ARG A CA 1
ATOM 635 C C . ARG A 1 82 ? 20.521 -4.130 -24.180 1.00 90.31 82 ARG A C 1
ATOM 637 O O . ARG A 1 82 ? 20.851 -4.017 -23.002 1.00 90.31 82 ARG A O 1
ATOM 644 N N . ASP A 1 83 ? 20.968 -5.094 -24.983 1.00 89.56 83 ASP A N 1
ATOM 645 C CA . ASP A 1 83 ? 21.783 -6.238 -24.535 1.00 89.56 83 ASP A CA 1
ATOM 646 C C . ASP A 1 83 ? 23.076 -5.839 -23.805 1.00 89.56 83 ASP A C 1
ATOM 648 O O . ASP A 1 83 ? 23.626 -6.610 -23.030 1.00 89.56 83 ASP A O 1
ATOM 652 N N . ASN A 1 84 ? 23.574 -4.620 -24.036 1.00 91.50 84 ASN A N 1
ATOM 653 C CA . ASN A 1 84 ? 24.778 -4.094 -23.401 1.00 91.50 84 ASN A CA 1
ATOM 654 C C . ASN A 1 84 ? 24.507 -3.306 -22.104 1.00 91.50 84 ASN A C 1
ATOM 656 O O . ASN A 1 84 ? 25.337 -2.482 -21.716 1.00 91.50 84 ASN A O 1
ATOM 660 N N . ILE A 1 85 ? 23.355 -3.494 -21.460 1.00 91.06 85 ILE A N 1
ATOM 661 C CA . ILE A 1 85 ? 23.017 -2.889 -20.167 1.00 91.06 85 ILE A CA 1
ATOM 662 C C . ILE A 1 85 ? 22.901 -3.992 -19.116 1.00 91.06 85 ILE A C 1
ATOM 664 O O . ILE A 1 85 ? 22.048 -4.868 -19.234 1.00 91.06 85 ILE A O 1
ATOM 668 N N . ASN A 1 86 ? 23.720 -3.896 -18.069 1.00 90.19 86 ASN A N 1
ATOM 669 C CA . ASN A 1 86 ? 23.730 -4.831 -16.944 1.00 90.19 86 ASN A CA 1
ATOM 670 C C . ASN A 1 86 ? 23.077 -4.197 -15.703 1.00 90.19 86 ASN A C 1
ATOM 672 O O . ASN A 1 86 ? 23.020 -2.968 -15.593 1.00 90.19 86 ASN A O 1
ATOM 676 N N . GLY A 1 87 ? 22.650 -5.036 -14.753 1.00 89.19 87 GLY A N 1
ATOM 677 C CA . GLY A 1 87 ? 22.132 -4.620 -13.444 1.00 89.19 87 GLY A CA 1
ATOM 678 C C . GLY A 1 87 ? 20.619 -4.390 -13.388 1.00 89.19 87 GLY A C 1
ATOM 679 O O . GLY A 1 87 ? 20.098 -3.953 -12.364 1.00 89.19 87 GLY A O 1
ATOM 680 N N . LEU A 1 88 ? 19.898 -4.708 -14.468 1.00 87.81 88 LEU A N 1
ATOM 681 C CA . LEU A 1 88 ? 18.437 -4.604 -14.548 1.00 87.81 88 LEU A CA 1
ATOM 682 C C . LEU A 1 88 ? 17.730 -5.464 -13.494 1.00 87.81 88 LEU A C 1
ATOM 684 O O . LEU A 1 88 ? 16.717 -5.050 -12.935 1.00 87.81 88 LEU A O 1
ATOM 688 N N . GLU A 1 89 ? 18.263 -6.649 -13.217 1.00 84.81 89 GLU A N 1
ATOM 689 C CA . GLU A 1 89 ? 17.729 -7.609 -12.255 1.00 84.81 89 GLU A CA 1
ATOM 690 C C . GLU A 1 89 ? 17.651 -7.047 -10.826 1.00 84.81 89 GLU A C 1
ATOM 692 O O . GLU A 1 89 ? 16.784 -7.450 -10.058 1.00 84.81 89 GLU A O 1
ATOM 697 N N . TRP A 1 90 ? 18.482 -6.053 -10.496 1.00 85.25 90 TRP A N 1
ATOM 698 C CA . TRP A 1 90 ? 18.492 -5.375 -9.194 1.00 85.25 90 TRP A CA 1
ATOM 699 C C . TRP A 1 90 ? 17.545 -4.168 -9.132 1.00 85.25 90 TRP A C 1
ATOM 701 O O . TRP A 1 90 ? 17.366 -3.566 -8.070 1.00 85.25 90 TRP A O 1
ATOM 711 N N . THR A 1 91 ? 16.926 -3.806 -10.262 1.00 83.44 91 THR A N 1
ATOM 712 C CA . THR A 1 91 ? 15.981 -2.678 -10.374 1.00 83.44 91 THR A CA 1
ATOM 713 C C . THR A 1 91 ? 14.512 -3.092 -10.330 1.00 83.44 91 THR A C 1
ATOM 715 O O . THR A 1 91 ? 13.645 -2.228 -10.218 1.00 83.44 91 THR A O 1
ATOM 718 N N . LEU A 1 92 ? 14.229 -4.395 -10.411 1.00 83.81 92 LEU A N 1
ATOM 719 C CA . LEU A 1 92 ? 12.884 -4.957 -10.338 1.00 83.81 92 LEU A CA 1
ATOM 720 C C . LEU A 1 92 ? 12.728 -5.751 -9.044 1.00 83.81 92 LEU A C 1
ATOM 722 O O . LEU A 1 92 ? 13.085 -6.926 -8.983 1.00 83.81 92 LEU A O 1
ATOM 726 N N . ASP A 1 93 ? 12.183 -5.121 -8.009 1.00 80.06 93 ASP A N 1
ATOM 727 C CA . ASP A 1 93 ? 11.937 -5.796 -6.739 1.00 80.06 93 ASP A CA 1
ATOM 728 C C . ASP A 1 93 ? 10.653 -5.306 -6.041 1.00 80.06 93 ASP A C 1
ATOM 730 O O . ASP A 1 93 ? 10.016 -4.356 -6.508 1.00 80.06 93 ASP A O 1
ATOM 734 N N . PRO A 1 94 ? 10.245 -5.941 -4.923 1.00 72.94 94 PRO A N 1
ATOM 735 C CA . PRO A 1 94 ? 9.005 -5.603 -4.226 1.00 72.94 94 PRO A CA 1
ATOM 736 C C . PRO A 1 94 ? 8.915 -4.169 -3.688 1.00 72.94 94 PRO A C 1
ATOM 738 O O . PRO A 1 94 ? 7.815 -3.732 -3.365 1.00 72.94 94 PRO A O 1
ATOM 741 N N . SER A 1 95 ? 10.025 -3.427 -3.588 1.00 73.81 95 SER A N 1
ATOM 742 C CA . SER A 1 95 ? 9.982 -2.008 -3.212 1.00 73.81 95 SER A CA 1
ATOM 743 C C . SER A 1 95 ? 9.413 -1.135 -4.325 1.00 73.81 95 SER A C 1
ATOM 745 O O . SER A 1 95 ? 9.023 -0.004 -4.076 1.00 73.81 95 SER A O 1
ATOM 747 N N . THR A 1 96 ? 9.372 -1.640 -5.562 1.00 74.81 96 THR A N 1
ATOM 748 C CA . THR A 1 96 ? 8.973 -0.915 -6.774 1.00 74.81 96 THR A CA 1
ATOM 749 C C . THR A 1 96 ? 9.828 0.318 -7.104 1.00 74.81 96 THR A C 1
ATOM 751 O O . THR A 1 96 ? 9.576 0.984 -8.112 1.00 74.81 96 THR A O 1
ATOM 754 N N . VAL A 1 97 ? 10.884 0.578 -6.323 1.00 81.38 97 VAL A N 1
ATOM 755 C CA . VAL A 1 97 ? 11.841 1.666 -6.526 1.00 81.38 97 VAL A CA 1
ATOM 756 C C . VAL A 1 97 ? 12.836 1.281 -7.614 1.00 81.38 97 VAL A C 1
ATOM 758 O O . VAL A 1 97 ? 13.616 0.339 -7.472 1.00 81.38 97 VAL A O 1
ATOM 761 N N . PHE A 1 98 ? 12.864 2.065 -8.691 1.00 84.81 98 PHE A N 1
ATOM 762 C CA . PHE A 1 98 ? 13.825 1.858 -9.766 1.00 84.81 98 PHE A CA 1
ATOM 763 C C . PHE A 1 98 ? 15.216 2.377 -9.372 1.00 84.81 98 PHE A C 1
ATOM 765 O O . PHE A 1 98 ? 15.455 3.586 -9.292 1.00 84.81 98 PHE A O 1
ATOM 772 N N . ARG A 1 99 ? 16.159 1.461 -9.141 1.00 87.75 99 ARG A N 1
ATOM 773 C CA . ARG A 1 99 ? 17.520 1.782 -8.685 1.00 87.75 99 ARG A CA 1
ATOM 774 C C . ARG A 1 99 ? 18.446 2.143 -9.838 1.00 87.75 99 ARG A C 1
ATOM 776 O O . ARG A 1 99 ? 19.218 1.320 -10.317 1.00 87.75 99 ARG A O 1
ATOM 783 N N . PHE A 1 100 ? 18.409 3.401 -10.269 1.00 88.44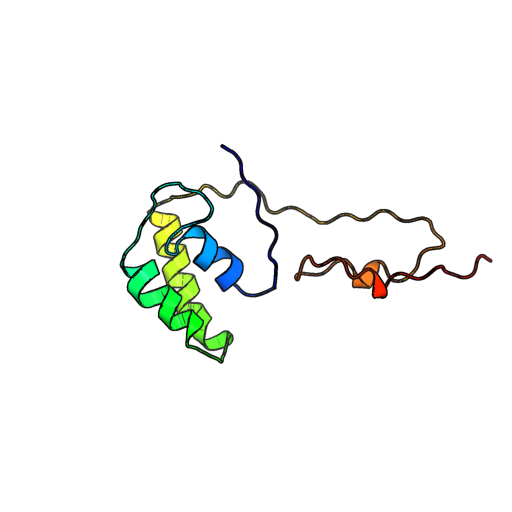 100 PHE A N 1
ATOM 784 C CA . PHE A 1 100 ? 19.257 3.875 -11.372 1.00 88.44 100 PHE A CA 1
ATOM 785 C C . PHE A 1 100 ? 20.760 3.656 -11.147 1.00 88.44 100 PHE A C 1
ATOM 787 O O . PHE A 1 100 ? 21.496 3.506 -12.116 1.00 88.44 100 PHE A O 1
ATOM 794 N N . TRP A 1 101 ? 21.217 3.616 -9.893 1.00 89.19 101 TRP A N 1
ATOM 795 C CA . TRP A 1 101 ? 22.624 3.390 -9.553 1.00 89.19 101 TRP A CA 1
ATOM 796 C C . TRP A 1 101 ? 23.103 1.947 -9.781 1.00 89.19 101 TRP A C 1
ATOM 798 O O . TRP A 1 101 ? 24.307 1.731 -9.845 1.00 89.19 101 TRP A O 1
ATOM 808 N N . GLU A 1 102 ? 22.195 0.977 -9.932 1.00 90.75 102 GLU A N 1
ATOM 809 C CA . GLU A 1 102 ? 22.539 -0.415 -10.272 1.00 90.75 102 GLU A CA 1
ATOM 810 C C . GLU A 1 102 ? 22.819 -0.588 -11.775 1.00 90.75 102 GLU A C 1
ATOM 812 O O . GLU A 1 102 ? 23.388 -1.591 -12.207 1.00 90.75 102 GLU A O 1
ATOM 817 N N . ILE A 1 103 ? 22.419 0.391 -12.595 1.00 92.38 103 ILE A N 1
ATOM 818 C CA . ILE A 1 103 ? 22.528 0.318 -14.049 1.00 92.38 103 ILE A CA 1
ATOM 819 C C . ILE A 1 103 ? 23.944 0.662 -14.497 1.00 92.38 103 ILE A C 1
ATOM 821 O O . ILE A 1 103 ? 24.456 1.753 -14.245 1.00 92.38 103 ILE A O 1
ATOM 825 N N . GLN A 1 104 ? 24.541 -0.239 -15.273 1.00 90.88 104 GLN A N 1
ATOM 826 C CA . GLN A 1 104 ? 25.853 -0.022 -15.872 1.00 90.88 104 GLN A CA 1
ATOM 827 C C . GLN A 1 104 ? 25.895 -0.468 -17.333 1.00 90.88 104 GLN A C 1
ATOM 829 O O . GLN A 1 104 ? 25.217 -1.409 -17.752 1.00 90.88 104 GLN A O 1
ATOM 834 N N . LYS A 1 105 ? 26.735 0.205 -18.125 1.00 90.94 105 LYS A N 1
ATOM 835 C CA . LYS A 1 105 ? 27.020 -0.209 -19.499 1.00 90.94 105 LYS A CA 1
ATOM 836 C C . LYS A 1 105 ? 27.953 -1.420 -19.467 1.00 90.94 105 LYS A C 1
ATOM 838 O O . LYS A 1 105 ? 29.086 -1.313 -19.006 1.00 90.94 105 LYS A O 1
ATOM 843 N N . GLY A 1 106 ? 27.479 -2.550 -19.977 1.00 81.69 106 GLY A N 1
ATOM 844 C CA . GLY A 1 106 ? 28.292 -3.733 -20.217 1.00 81.69 106 GLY A CA 1
ATOM 845 C C . GLY A 1 106 ? 29.352 -3.478 -21.289 1.00 81.69 106 GLY A C 1
ATOM 846 O O . GLY A 1 106 ? 29.177 -2.647 -22.189 1.00 81.69 106 GLY A O 1
ATOM 847 N N . VAL A 1 107 ? 30.473 -4.192 -21.189 1.00 76.38 107 VAL A N 1
ATOM 848 C CA . VAL A 1 107 ? 31.506 -4.184 -22.228 1.00 76.38 107 VAL A CA 1
ATOM 849 C C . VAL A 1 107 ? 30.955 -4.943 -23.432 1.00 76.38 107 VAL A C 1
ATOM 851 O O . VAL A 1 107 ? 30.577 -6.106 -23.311 1.00 76.38 107 VAL A O 1
ATOM 854 N N . THR A 1 108 ? 30.872 -4.279 -24.581 1.00 62.47 108 THR A N 1
ATOM 855 C CA . THR A 1 108 ? 30.527 -4.925 -25.850 1.00 62.47 108 THR A CA 1
ATOM 856 C C . THR A 1 108 ? 31.616 -5.955 -26.182 1.00 62.47 108 THR A C 1
ATOM 858 O O . THR A 1 108 ? 32.789 -5.580 -26.190 1.00 62.47 108 THR A O 1
ATOM 861 N N . GLN A 1 109 ? 31.250 -7.221 -26.423 1.00 51.56 109 GLN A N 1
ATOM 862 C CA . GLN A 1 109 ? 32.128 -8.160 -27.142 1.00 51.56 109 GLN A CA 1
ATOM 863 C C . GLN A 1 109 ? 32.231 -7.759 -28.613 1.00 51.56 109 GLN A C 1
ATOM 865 O O . GLN A 1 109 ? 31.203 -7.302 -29.165 1.00 51.56 109 GLN A O 1
#

Foldseek 3Di:
DDDDDQFQFLALLSVQCLCAEPPHPVPLPHYDCCSHVPLSVVCVPDPDSVVSVVSSVVSVVVCVVVVSDDDDDDDADDDDDPPQKDQVVVQHDSSVHGDPVSIDGHDDD

Secondary structure (DSSP, 8-state):
-------SSSSTHHHHHHHHSTT-TT------HHIIIIIHHHHHH-S-GGGGHHHHHHHHHHHHHH-SS----PPPP-----TTEE-GGGT-STT----GGG-EEPPP-

Sequence (109 aa):
YVRGWVPDYPDPDNFTAPFFGDGNVLGNNYVNKKITGELLPRTAAEAGRAATSADFEELQDMVADDVPIIPLWQGKQYVVSRDNINGLEWTLDPSTVFRFWEIQKGVTQ

pLDDT: mean 88.39, std 7.33, range [51.56, 97.19]